Protein AF-A0ABD5Z462-F1 (afdb_monomer)

Sequence (63 aa):
MSESDSSPPDLDECDFCAHLADHECRGCGAAACPLHYNGPLELCVECAERVTPDGRRGDTVHF

Structure (mmCIF, N/CA/C/O backbone):
data_AF-A0ABD5Z462-F1
#
_entry.id   AF-A0ABD5Z462-F1
#
loop_
_atom_site.group_PDB
_atom_site.id
_atom_site.type_symbol
_atom_site.label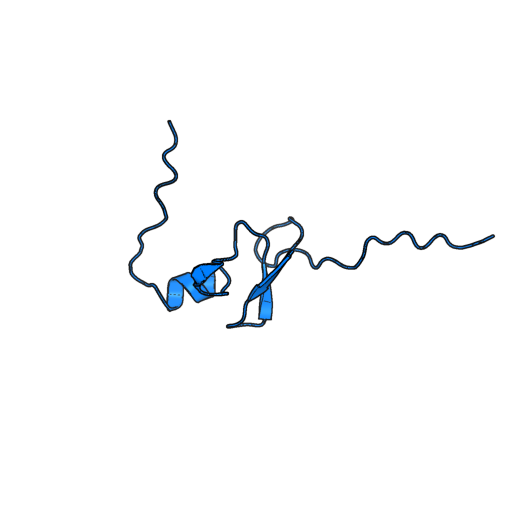_atom_id
_atom_site.label_alt_id
_atom_site.label_comp_id
_atom_site.label_asym_id
_atom_site.label_entity_id
_atom_site.label_seq_id
_atom_site.pdbx_PDB_ins_code
_atom_site.Cartn_x
_atom_site.Cartn_y
_atom_site.Cartn_z
_atom_site.occupancy
_atom_site.B_iso_or_equiv
_atom_site.auth_seq_id
_atom_site.auth_comp_id
_atom_site.auth_asym_id
_atom_site.auth_atom_id
_atom_site.pdbx_PDB_model_num
ATOM 1 N N . MET A 1 1 ? 26.104 -17.655 -27.255 1.00 46.28 1 MET A N 1
ATOM 2 C CA . MET A 1 1 ? 26.483 -16.625 -26.268 1.00 46.28 1 MET A CA 1
ATOM 3 C C . MET A 1 1 ? 25.280 -16.495 -25.366 1.00 46.28 1 MET A C 1
ATOM 5 O O . MET A 1 1 ? 24.190 -16.340 -25.893 1.00 46.28 1 MET A O 1
ATOM 9 N N . SER A 1 2 ? 25.466 -16.771 -24.079 1.00 59.84 2 SER A N 1
ATOM 10 C CA . SER A 1 2 ? 24.396 -16.925 -23.097 1.00 59.84 2 SER A CA 1
ATOM 11 C C . SER A 1 2 ? 23.639 -15.616 -22.923 1.00 59.84 2 SER A C 1
ATOM 13 O O . SER A 1 2 ? 24.256 -14.578 -22.696 1.00 59.84 2 SER A O 1
ATOM 15 N N . GLU A 1 3 ? 22.321 -15.677 -23.050 1.00 54.81 3 GLU A N 1
ATOM 16 C CA . GLU A 1 3 ? 21.432 -14.595 -22.658 1.00 54.81 3 GLU A CA 1
ATOM 17 C C . GLU A 1 3 ? 21.454 -14.569 -21.132 1.00 54.81 3 GLU A C 1
ATOM 19 O O . GLU A 1 3 ? 20.860 -15.411 -20.462 1.00 54.81 3 GLU A O 1
ATOM 24 N N . SER A 1 4 ? 22.269 -13.674 -20.578 1.00 63.31 4 SER A N 1
ATOM 25 C CA . SER A 1 4 ? 22.180 -13.303 -19.174 1.00 63.31 4 SER A CA 1
ATOM 26 C C . SER A 1 4 ? 20.892 -12.503 -19.017 1.00 63.31 4 SER A C 1
ATOM 28 O O . SER A 1 4 ? 20.921 -11.274 -19.025 1.00 63.31 4 SER A O 1
ATOM 30 N N . ASP A 1 5 ? 19.764 -13.207 -18.946 1.00 55.41 5 ASP A N 1
ATOM 31 C CA . ASP A 1 5 ? 18.494 -12.659 -18.486 1.00 55.41 5 ASP A CA 1
ATOM 32 C C . ASP A 1 5 ? 18.632 -12.393 -16.982 1.00 55.41 5 ASP A C 1
ATOM 34 O O . ASP A 1 5 ? 18.189 -13.143 -16.118 1.00 55.41 5 ASP A O 1
ATOM 38 N N . SER A 1 6 ? 19.396 -11.350 -16.670 1.00 54.31 6 SER A N 1
ATOM 39 C CA . SER A 1 6 ? 19.438 -10.728 -15.356 1.00 54.31 6 SER A CA 1
ATOM 40 C C . SER A 1 6 ? 18.262 -9.759 -15.261 1.00 54.31 6 SER A C 1
ATOM 42 O O . SER A 1 6 ? 18.456 -8.586 -14.939 1.00 54.31 6 SER A O 1
ATOM 44 N N . SER A 1 7 ? 17.056 -10.213 -15.601 1.00 60.12 7 SER A N 1
ATOM 45 C CA . SER A 1 7 ? 15.854 -9.507 -15.189 1.00 60.12 7 SER A CA 1
ATOM 46 C C . SER A 1 7 ? 15.805 -9.667 -13.667 1.00 60.12 7 SER A C 1
ATOM 48 O O . SER A 1 7 ? 15.840 -10.805 -13.182 1.00 60.12 7 SER A O 1
ATOM 50 N N . PRO A 1 8 ? 15.861 -8.580 -12.871 1.00 60.69 8 PRO A N 1
ATOM 51 C CA . PRO A 1 8 ? 15.573 -8.701 -11.446 1.00 60.69 8 PRO A CA 1
ATOM 52 C C . PRO A 1 8 ? 14.230 -9.438 -11.305 1.00 60.69 8 PRO A C 1
ATOM 54 O O . PRO A 1 8 ? 13.394 -9.277 -12.195 1.00 60.69 8 PRO A O 1
ATOM 57 N N . PRO A 1 9 ? 14.035 -10.271 -10.259 1.00 60.94 9 PRO A N 1
ATOM 58 C CA . PRO A 1 9 ? 12.746 -10.932 -10.053 1.00 60.94 9 PRO A CA 1
ATOM 59 C C . PRO A 1 9 ? 11.661 -9.874 -10.199 1.00 60.94 9 PRO A C 1
ATOM 61 O O . PRO A 1 9 ? 11.866 -8.776 -9.677 1.00 60.94 9 PRO A O 1
ATOM 64 N N . ASP A 1 10 ? 10.611 -10.183 -10.963 1.00 64.69 10 ASP A N 1
ATOM 65 C CA . ASP A 1 10 ? 9.505 -9.286 -11.296 1.00 64.69 10 ASP A CA 1
ATOM 66 C C . ASP A 1 10 ? 8.837 -8.794 -10.003 1.00 64.69 10 ASP A C 1
ATOM 68 O O . ASP A 1 10 ? 7.836 -9.326 -9.537 1.00 64.69 10 ASP A O 1
ATOM 72 N N . LEU A 1 11 ? 9.464 -7.827 -9.341 1.00 69.69 11 LEU A N 1
ATOM 73 C CA . LEU A 1 11 ? 8.860 -7.060 -8.279 1.00 69.69 11 LEU A CA 1
ATOM 74 C C . LEU A 1 11 ? 7.918 -6.130 -9.014 1.00 69.69 11 LEU A C 1
ATOM 76 O O . LEU A 1 11 ? 8.371 -5.206 -9.697 1.00 69.69 11 LEU A O 1
ATOM 80 N N . ASP A 1 12 ? 6.629 -6.443 -8.925 1.00 82.06 12 ASP A N 1
ATOM 81 C CA . ASP A 1 12 ? 5.581 -5.638 -9.526 1.00 82.06 12 ASP A CA 1
ATOM 82 C C . ASP A 1 12 ? 5.772 -4.167 -9.134 1.00 82.06 12 ASP A C 1
ATOM 84 O O . ASP A 1 12 ? 6.171 -3.834 -8.013 1.00 82.06 12 ASP A O 1
ATOM 88 N N . GLU A 1 13 ? 5.536 -3.252 -10.070 1.00 92.69 13 GLU A N 1
ATOM 89 C CA . GLU A 1 13 ? 5.504 -1.835 -9.731 1.00 92.69 13 GLU A CA 1
ATOM 90 C C . GLU A 1 13 ? 4.278 -1.559 -8.858 1.00 92.69 13 GLU A C 1
ATOM 92 O O . GLU A 1 13 ? 3.219 -2.163 -9.004 1.00 92.69 13 GLU A O 1
ATOM 97 N N . CYS A 1 14 ? 4.418 -0.634 -7.918 1.00 94.75 14 CYS A N 1
ATOM 98 C CA . CYS A 1 14 ? 3.311 -0.202 -7.089 1.00 94.75 14 CYS A CA 1
ATOM 99 C C . CYS A 1 14 ? 2.216 0.428 -7.961 1.00 94.75 14 CYS A C 1
ATOM 101 O O . CYS A 1 14 ? 2.453 1.391 -8.687 1.00 94.75 14 CYS A O 1
ATOM 103 N N . ASP A 1 15 ? 0.976 -0.024 -7.802 1.00 94.19 15 ASP A N 1
ATOM 104 C CA . ASP A 1 15 ? -0.166 0.473 -8.583 1.00 94.19 15 ASP A CA 1
ATOM 105 C C . ASP A 1 15 ? -0.491 1.958 -8.311 1.00 94.19 15 ASP A C 1
ATOM 107 O O . ASP A 1 15 ? -1.269 2.589 -9.027 1.00 94.19 15 ASP A O 1
ATOM 111 N N . PHE A 1 16 ? 0.110 2.541 -7.268 1.00 93.00 16 PHE A N 1
ATOM 112 C CA . PHE A 1 16 ? -0.123 3.915 -6.820 1.00 93.00 16 PHE A CA 1
ATOM 113 C C . PHE A 1 16 ? 1.051 4.862 -7.124 1.00 93.00 16 PHE A C 1
ATOM 115 O O . PHE A 1 16 ? 0.892 6.082 -7.037 1.00 93.00 16 PHE A O 1
ATOM 122 N N . CYS A 1 17 ? 2.244 4.341 -7.439 1.00 93.94 17 CYS A N 1
ATOM 123 C CA . CYS A 1 17 ? 3.420 5.145 -7.793 1.00 93.94 17 CYS A CA 1
ATOM 124 C C . CYS A 1 17 ? 4.508 4.320 -8.499 1.00 93.94 17 CYS A C 1
ATOM 126 O O . CYS A 1 17 ? 4.543 3.111 -8.382 1.00 93.94 17 CYS A O 1
ATOM 128 N N . ALA A 1 18 ? 5.491 4.966 -9.127 1.00 90.38 18 ALA A N 1
ATOM 129 C CA . ALA A 1 18 ? 6.580 4.283 -9.845 1.00 90.38 18 ALA A CA 1
ATOM 130 C C . ALA A 1 18 ? 7.680 3.662 -8.941 1.00 90.38 18 ALA A C 1
ATOM 132 O O . ALA A 1 18 ? 8.856 3.663 -9.297 1.00 90.38 18 ALA A O 1
ATOM 133 N N . HIS A 1 19 ? 7.337 3.210 -7.730 1.00 91.12 19 HIS A N 1
ATOM 134 C CA . HIS A 1 19 ? 8.260 2.471 -6.856 1.00 91.12 19 HIS A CA 1
ATOM 135 C C . HIS A 1 19 ? 7.968 0.975 -6.934 1.00 91.12 19 HIS A C 1
ATOM 137 O O . HIS A 1 19 ? 6.831 0.587 -7.172 1.00 91.12 19 HIS A O 1
ATOM 143 N N . LEU A 1 20 ? 8.968 0.143 -6.642 1.00 92.88 20 LEU A N 1
ATOM 144 C CA . LEU A 1 20 ? 8.778 -1.303 -6.536 1.00 92.88 20 LEU A CA 1
ATOM 145 C C . LEU A 1 20 ? 7.820 -1.641 -5.387 1.00 92.88 20 LEU A C 1
ATOM 147 O O . LEU A 1 20 ? 7.935 -1.092 -4.282 1.00 92.88 20 LEU A O 1
ATOM 151 N N . ALA A 1 21 ? 6.870 -2.528 -5.662 1.00 93.25 21 ALA A N 1
ATOM 152 C CA . ALA A 1 21 ? 6.025 -3.133 -4.655 1.00 93.25 21 ALA A CA 1
ATOM 153 C C . ALA A 1 21 ? 6.783 -4.249 -3.931 1.00 93.25 21 ALA A C 1
ATOM 155 O O . ALA A 1 21 ? 7.612 -4.949 -4.506 1.00 93.25 21 ALA A O 1
ATOM 156 N N . ASP A 1 22 ? 6.475 -4.396 -2.648 1.00 93.25 22 ASP A N 1
ATOM 157 C CA . ASP A 1 22 ? 6.965 -5.501 -1.808 1.00 93.25 22 ASP A CA 1
ATOM 158 C C . ASP A 1 22 ? 5.798 -6.188 -1.074 1.00 93.25 22 ASP A C 1
ATOM 160 O O . ASP A 1 22 ? 5.972 -7.120 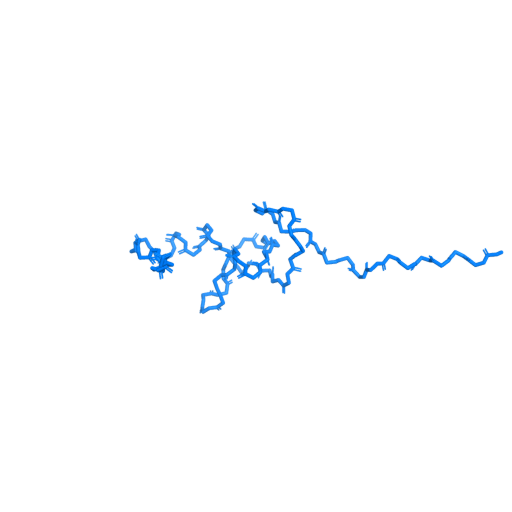-0.288 1.00 93.25 22 ASP A O 1
ATOM 164 N N . HIS A 1 23 ? 4.574 -5.699 -1.300 1.00 93.56 23 HIS A N 1
ATOM 165 C CA . HIS A 1 23 ? 3.369 -6.134 -0.615 1.00 93.56 23 HIS A CA 1
ATOM 166 C C . HIS A 1 23 ? 2.197 -6.201 -1.591 1.00 93.56 23 HIS A C 1
ATOM 168 O O . HIS A 1 23 ? 2.073 -5.370 -2.489 1.00 93.56 23 HIS A O 1
ATOM 174 N N . GLU A 1 24 ? 1.296 -7.149 -1.361 1.00 95.06 24 GLU A N 1
ATOM 175 C CA . GLU A 1 24 ? 0.033 -7.268 -2.084 1.00 95.06 24 GLU A CA 1
ATOM 176 C C . GLU A 1 24 ? -1.121 -6.920 -1.138 1.00 95.06 24 GLU A C 1
ATOM 178 O O . GLU A 1 24 ? -1.193 -7.392 -0.002 1.00 95.06 24 GLU A O 1
ATOM 183 N N . CYS A 1 25 ? -2.039 -6.067 -1.588 1.00 95.62 25 CYS A N 1
ATOM 184 C CA . CYS A 1 25 ? -3.219 -5.711 -0.816 1.00 95.62 25 CYS A CA 1
ATOM 185 C C . CYS A 1 25 ? -4.159 -6.910 -0.675 1.00 95.62 25 CYS A C 1
ATOM 187 O O . CYS A 1 25 ? -4.775 -7.337 -1.649 1.00 95.62 25 CYS A O 1
ATOM 189 N N . ARG A 1 26 ? -4.425 -7.354 0.556 1.00 95.56 26 ARG A N 1
ATOM 190 C CA . ARG A 1 26 ? -5.371 -8.450 0.819 1.00 95.56 26 ARG A CA 1
ATOM 191 C C . ARG A 1 26 ? -6.815 -8.148 0.387 1.00 95.56 26 ARG A C 1
ATOM 193 O O . ARG A 1 26 ? -7.608 -9.065 0.181 1.00 95.56 26 AR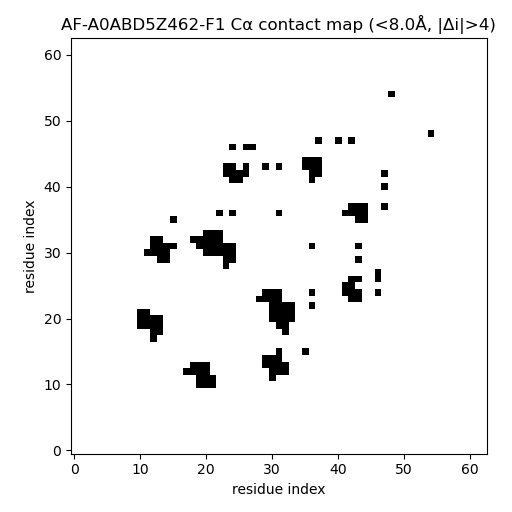G A O 1
ATOM 200 N N . GLY A 1 27 ? -7.185 -6.870 0.297 1.00 93.94 27 GLY A N 1
ATOM 201 C CA . GLY A 1 27 ? -8.547 -6.437 -0.028 1.00 93.94 27 GLY A CA 1
ATOM 202 C C . GLY A 1 27 ? -8.869 -6.433 -1.522 1.00 93.94 27 GLY A C 1
ATOM 203 O O . GLY A 1 27 ? -10.005 -6.721 -1.894 1.00 93.94 27 GLY A O 1
ATOM 204 N N . CYS A 1 28 ? -7.899 -6.096 -2.375 1.00 95.31 28 CYS A N 1
ATOM 205 C CA . CYS A 1 28 ? -8.119 -5.940 -3.818 1.00 95.31 28 CYS A CA 1
ATOM 206 C C . CYS A 1 28 ? -7.049 -6.583 -4.713 1.00 95.31 28 CYS A C 1
ATOM 208 O O . CYS A 1 28 ? -7.228 -6.569 -5.926 1.00 95.31 28 CYS A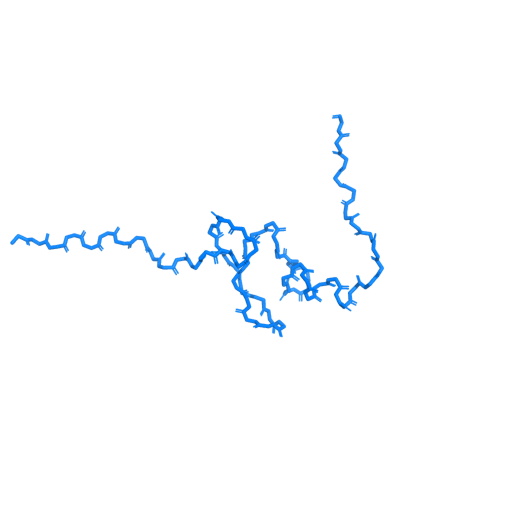 O 1
ATOM 210 N N . GLY A 1 29 ? -5.969 -7.127 -4.147 1.00 94.56 29 GLY A N 1
ATOM 211 C CA . GLY A 1 29 ? -4.853 -7.723 -4.888 1.00 94.56 29 GLY A CA 1
ATOM 212 C C . GLY A 1 29 ? -3.870 -6.718 -5.495 1.00 94.56 29 GLY A C 1
ATOM 213 O O . GLY A 1 29 ? -3.001 -7.122 -6.250 1.00 94.56 29 GLY A O 1
ATOM 214 N N . ALA A 1 30 ? -4.005 -5.418 -5.209 1.00 94.88 30 ALA A N 1
ATOM 215 C CA . ALA A 1 30 ? -3.109 -4.395 -5.756 1.00 94.88 30 ALA A CA 1
ATOM 216 C C . ALA A 1 30 ? -1.680 -4.532 -5.211 1.00 94.88 30 ALA A C 1
ATOM 218 O O . ALA A 1 30 ? -1.499 -4.702 -3.998 1.00 94.88 30 ALA A O 1
ATOM 219 N N . ALA A 1 31 ? -0.691 -4.366 -6.084 1.00 95.50 31 ALA A N 1
ATOM 220 C CA . ALA A 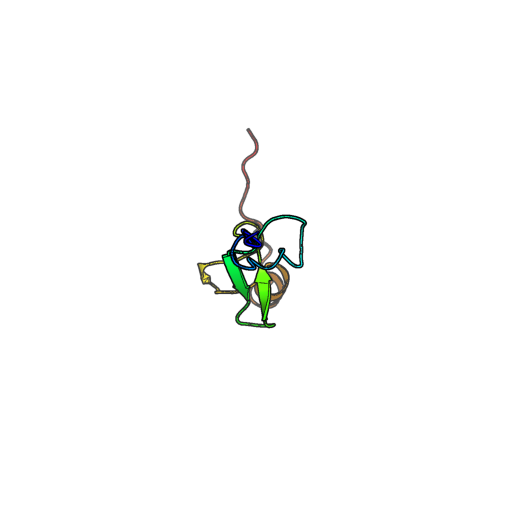1 31 ? 0.714 -4.304 -5.715 1.00 95.50 31 ALA A CA 1
ATOM 221 C C . ALA A 1 31 ? 0.999 -2.946 -5.056 1.00 95.50 31 ALA A C 1
ATOM 223 O O . ALA A 1 31 ? 0.730 -1.880 -5.614 1.00 95.50 31 ALA A O 1
ATOM 224 N N . ALA A 1 32 ? 1.517 -2.958 -3.830 1.00 94.69 32 ALA A N 1
ATOM 225 C CA . ALA A 1 32 ? 1.761 -1.757 -3.044 1.00 94.69 32 ALA A CA 1
ATOM 226 C C . ALA A 1 32 ? 3.204 -1.708 -2.534 1.00 94.69 32 ALA A C 1
ATOM 228 O O . ALA A 1 32 ? 3.729 -2.656 -1.945 1.00 94.69 32 ALA A O 1
ATOM 229 N N . CYS A 1 33 ? 3.848 -0.555 -2.712 1.00 95.50 33 CYS A N 1
ATOM 230 C CA . CYS A 1 33 ? 5.110 -0.275 -2.040 1.00 95.50 33 CYS A CA 1
ATOM 231 C C . CYS A 1 33 ? 4.879 -0.024 -0.536 1.00 95.50 33 CYS A C 1
ATOM 233 O O . CYS A 1 33 ? 3.763 0.328 -0.136 1.00 95.50 33 CYS A O 1
ATOM 235 N N . PRO A 1 34 ? 5.925 -0.105 0.308 1.00 93.12 34 PRO A N 1
ATOM 236 C CA . PRO A 1 34 ? 5.807 0.114 1.754 1.00 93.12 34 PRO A CA 1
ATOM 237 C C . PRO A 1 34 ? 5.194 1.465 2.162 1.00 93.12 34 PRO A C 1
ATOM 239 O O . PRO A 1 34 ? 4.684 1.599 3.269 1.00 93.12 34 PRO A O 1
ATOM 242 N N . LEU A 1 35 ? 5.220 2.472 1.278 1.00 93.81 35 LEU A N 1
ATOM 243 C CA . LEU A 1 35 ? 4.590 3.778 1.512 1.00 93.81 35 LEU A CA 1
ATOM 244 C C . LEU A 1 35 ? 3.068 3.762 1.312 1.00 93.81 35 LEU A C 1
ATOM 246 O O . LEU A 1 35 ? 2.358 4.517 1.971 1.00 93.81 35 LEU A O 1
ATOM 250 N N . HIS A 1 36 ? 2.567 2.923 0.405 1.00 95.12 36 HIS A N 1
ATOM 251 C CA . HIS A 1 36 ? 1.140 2.802 0.087 1.00 95.12 36 HIS A CA 1
ATOM 252 C C . HIS A 1 36 ? 0.508 1.543 0.683 1.00 95.12 36 HIS A C 1
ATOM 254 O O . HIS A 1 36 ? -0.640 1.229 0.373 1.00 95.12 36 HIS A O 1
ATOM 260 N N . TYR A 1 37 ? 1.236 0.836 1.546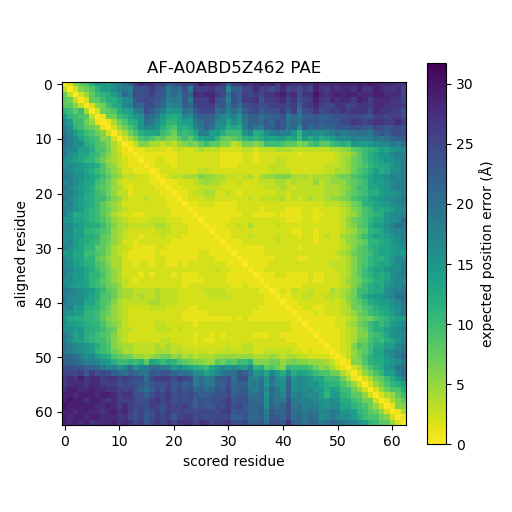 1.00 94.56 37 TYR A N 1
ATOM 261 C CA . TYR A 1 37 ? 0.772 -0.356 2.234 1.00 94.56 37 TYR A CA 1
ATOM 262 C C . TYR A 1 37 ? 0.611 -0.090 3.732 1.00 94.56 37 TYR A C 1
ATOM 264 O O . TYR A 1 37 ? 1.536 0.323 4.428 1.00 94.56 37 TYR A O 1
ATOM 272 N N . ASN A 1 38 ? -0.583 -0.353 4.250 1.00 93.44 38 ASN A N 1
ATOM 273 C CA . ASN A 1 38 ? -0.882 -0.324 5.669 1.00 93.44 38 ASN A CA 1
ATOM 274 C C . ASN A 1 38 ? -0.640 -1.721 6.252 1.00 93.44 38 ASN A C 1
ATOM 276 O O . ASN A 1 38 ? -1.537 -2.562 6.257 1.00 93.44 38 ASN A O 1
ATOM 280 N N . GLY A 1 39 ? 0.578 -1.951 6.750 1.00 90.56 39 GLY A N 1
ATOM 281 C CA . GLY A 1 39 ? 0.996 -3.230 7.336 1.00 90.56 39 GLY A CA 1
ATOM 282 C C . GLY A 1 39 ? 0.050 -3.783 8.411 1.00 90.56 39 GLY A C 1
ATOM 283 O O . GLY A 1 39 ? -0.345 -4.939 8.301 1.00 90.56 39 GLY A O 1
ATOM 284 N N . PRO A 1 40 ? -0.375 -2.988 9.412 1.00 91.44 40 PRO A N 1
ATOM 285 C CA . PRO A 1 40 ? -1.325 -3.441 10.431 1.00 91.44 40 PRO A CA 1
ATOM 286 C C . PRO A 1 40 ? -2.665 -3.963 9.899 1.00 91.44 40 PRO A C 1
ATOM 288 O O . PRO A 1 40 ? -3.270 -4.824 10.535 1.00 91.44 40 PRO A O 1
ATOM 291 N N . LEU A 1 41 ? -3.147 -3.4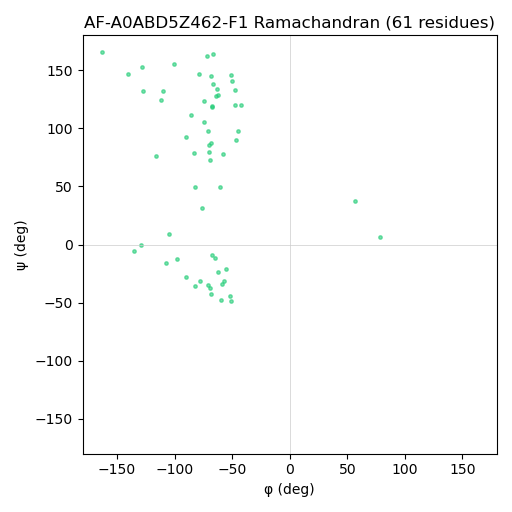27 8.775 1.00 90.56 41 LEU A N 1
ATOM 292 C CA . LEU A 1 41 ? -4.406 -3.849 8.154 1.00 90.56 41 LEU A CA 1
ATOM 293 C C . LEU A 1 41 ? -4.204 -4.852 7.012 1.00 90.56 41 LEU A C 1
ATOM 295 O O . LEU A 1 41 ? -5.177 -5.451 6.568 1.00 90.56 41 LEU A O 1
ATOM 299 N N . GLU A 1 42 ? -2.967 -5.028 6.549 1.00 94.56 42 GLU A N 1
ATOM 300 C CA . GLU A 1 42 ? -2.599 -5.781 5.347 1.00 94.56 42 GLU A CA 1
ATOM 301 C C . GLU A 1 42 ? -3.295 -5.274 4.065 1.00 94.56 42 GLU A C 1
ATOM 303 O O . GLU A 1 42 ? -3.712 -6.044 3.196 1.00 94.56 42 GLU A O 1
ATOM 308 N N . LEU A 1 43 ? -3.470 -3.952 3.949 1.00 95.12 43 LEU A N 1
ATOM 309 C CA . LEU A 1 43 ? -4.232 -3.310 2.871 1.00 95.12 43 LEU A CA 1
ATOM 310 C C . LEU A 1 43 ? -3.436 -2.198 2.186 1.00 95.12 43 LEU A C 1
ATOM 312 O O . LEU A 1 43 ? -2.629 -1.525 2.820 1.00 95.12 43 LEU A O 1
ATOM 316 N N . CYS A 1 44 ? -3.728 -1.932 0.912 1.00 95.25 44 CYS A N 1
ATOM 317 C CA . CYS A 1 44 ? -3.282 -0.704 0.255 1.00 95.25 44 CYS A CA 1
ATOM 318 C C . CYS A 1 44 ? -3.958 0.533 0.864 1.00 95.25 44 CYS A C 1
ATOM 320 O O . CYS A 1 44 ? -4.996 0.427 1.521 1.00 95.25 44 CYS A O 1
ATOM 322 N N . VAL A 1 45 ? -3.398 1.712 0.588 1.00 91.56 45 VAL A N 1
ATOM 323 C CA . VAL A 1 45 ? -3.879 3.003 1.096 1.00 91.56 45 VAL A CA 1
ATOM 324 C C . VAL A 1 45 ? -5.375 3.217 0.848 1.00 91.56 45 VAL A C 1
ATOM 326 O O . VAL A 1 45 ? -6.091 3.554 1.784 1.00 91.56 45 VAL A O 1
ATOM 329 N N . GLU A 1 46 ? -5.891 2.910 -0.345 1.00 92.12 46 GLU A N 1
ATOM 330 C CA . GLU A 1 46 ? -7.320 3.087 -0.633 1.00 92.12 46 GLU A CA 1
ATOM 331 C C . GLU A 1 46 ? -8.216 2.123 0.155 1.00 92.12 46 GLU A C 1
ATOM 333 O O . GLU A 1 46 ? -9.279 2.504 0.647 1.00 92.12 46 GLU A O 1
ATOM 338 N N . CYS A 1 47 ? -7.824 0.850 0.266 1.00 93.62 47 CYS A N 1
ATOM 339 C CA . CYS A 1 47 ? -8.606 -0.127 1.023 1.00 93.62 47 CYS A CA 1
ATOM 340 C C . CYS A 1 47 ? -8.547 0.170 2.523 1.00 93.62 47 CYS A C 1
ATOM 342 O O . CYS A 1 47 ? -9.567 0.051 3.199 1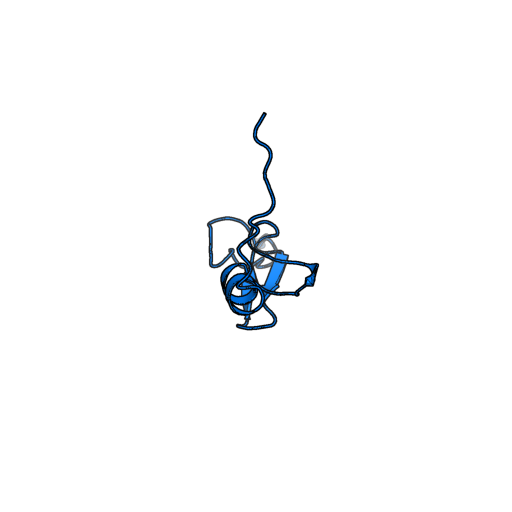.00 93.62 47 CYS A O 1
ATOM 344 N N . ALA A 1 48 ? -7.388 0.607 3.020 1.00 91.25 48 ALA A N 1
ATOM 345 C CA . ALA A 1 48 ? -7.212 1.079 4.384 1.00 91.25 48 ALA A CA 1
ATOM 346 C C . ALA A 1 48 ? -8.127 2.282 4.674 1.00 91.25 48 ALA A C 1
ATOM 348 O O . ALA A 1 48 ? -8.867 2.252 5.652 1.00 91.25 48 ALA A O 1
ATOM 349 N N . GLU A 1 49 ? -8.176 3.287 3.793 1.00 87.88 49 GLU A N 1
ATOM 350 C CA . GLU A 1 49 ? -9.068 4.450 3.936 1.00 87.88 49 GLU A CA 1
ATOM 351 C C . GLU A 1 49 ? -10.556 4.065 3.994 1.00 87.88 49 GLU A C 1
ATOM 353 O O . GLU A 1 49 ? -11.330 4.684 4.724 1.00 87.88 49 GLU A O 1
ATOM 358 N N . ARG A 1 50 ? -10.971 3.012 3.277 1.00 88.19 50 ARG A N 1
ATOM 359 C CA . ARG A 1 50 ? -12.359 2.518 3.327 1.00 88.19 50 ARG A CA 1
ATOM 360 C C . ARG A 1 50 ? -12.707 1.843 4.654 1.00 88.19 50 ARG A C 1
ATOM 362 O O . ARG A 1 50 ? -13.854 1.940 5.086 1.00 88.19 50 ARG A O 1
ATOM 369 N N . VAL A 1 51 ? -11.759 1.137 5.279 1.00 85.44 51 VAL A N 1
ATOM 370 C CA . VAL A 1 51 ? -12.000 0.401 6.539 1.00 85.44 51 VAL A CA 1
ATOM 371 C C . VAL A 1 51 ? -11.737 1.243 7.785 1.00 85.44 51 VAL A C 1
ATOM 373 O O . VAL A 1 51 ? -12.385 1.029 8.808 1.00 85.44 51 VAL A O 1
ATOM 376 N N . THR A 1 52 ? -10.838 2.223 7.701 1.00 71.88 52 THR A N 1
ATOM 377 C CA . THR A 1 52 ? -10.600 3.234 8.735 1.00 71.88 52 THR A CA 1
ATOM 378 C C . THR A 1 52 ? -10.946 4.615 8.177 1.00 71.88 52 THR A C 1
ATOM 380 O O . THR A 1 52 ? -10.042 5.386 7.850 1.00 71.88 52 THR A O 1
ATOM 383 N N . PRO A 1 53 ? -12.245 4.954 8.064 1.00 64.69 53 PRO A N 1
ATOM 384 C CA . PRO A 1 53 ? -12.678 6.278 7.618 1.00 64.69 53 PRO A CA 1
ATOM 385 C C . PRO A 1 53 ? -12.344 7.386 8.631 1.00 64.69 53 PRO A C 1
ATOM 387 O O . PRO A 1 53 ? -12.496 8.570 8.329 1.00 64.69 53 PRO A O 1
ATOM 390 N N . ASP A 1 54 ? -11.884 7.024 9.834 1.00 59.53 54 ASP A N 1
ATOM 391 C CA . ASP A 1 54 ? -11.334 7.951 10.817 1.00 59.53 54 ASP A CA 1
ATOM 392 C C . ASP A 1 54 ? -10.005 8.509 10.297 1.00 59.53 54 ASP A C 1
ATOM 394 O O . ASP A 1 54 ? -8.940 7.960 10.566 1.00 59.53 54 ASP A O 1
ATOM 398 N N . GLY A 1 55 ? -10.095 9.597 9.525 1.00 52.31 55 GLY A N 1
ATOM 399 C CA . GLY A 1 55 ? -9.028 10.295 8.802 1.00 52.31 55 GLY A CA 1
ATOM 400 C C . GLY A 1 55 ? -7.885 10.861 9.649 1.00 52.31 55 GLY A C 1
ATOM 401 O O . GLY A 1 55 ? -7.487 12.012 9.472 1.00 52.31 55 GLY A O 1
ATOM 402 N N . ARG A 1 56 ? -7.296 10.066 10.539 1.00 56.41 56 ARG A N 1
ATOM 403 C CA . ARG A 1 56 ? -5.969 10.315 11.083 1.00 56.41 56 ARG A CA 1
ATOM 404 C C . ARG A 1 56 ? -4.961 9.777 10.086 1.00 56.41 56 ARG A C 1
ATOM 406 O O . ARG A 1 56 ? -4.380 8.711 10.273 1.00 56.41 56 ARG A O 1
ATOM 413 N N . ARG A 1 57 ? -4.735 10.564 9.027 1.00 57.50 57 ARG A N 1
ATOM 414 C CA . ARG A 1 57 ? -3.405 10.620 8.415 1.00 57.50 57 ARG A CA 1
ATOM 415 C C . ARG A 1 57 ? -2.425 10.653 9.578 1.00 57.50 57 ARG A C 1
ATOM 417 O O . ARG A 1 57 ? -2.550 11.530 10.431 1.00 57.50 57 ARG A O 1
ATOM 424 N N . GLY A 1 58 ? -1.538 9.664 9.653 1.00 49.06 58 GLY A N 1
ATOM 425 C CA . GLY A 1 58 ? -0.412 9.744 10.563 1.00 49.06 58 GLY A CA 1
ATOM 426 C C . GLY A 1 58 ? 0.204 11.119 10.369 1.00 49.06 58 GLY A C 1
ATOM 427 O O . GLY A 1 58 ? 0.539 11.478 9.241 1.00 49.06 58 GLY A O 1
ATOM 428 N N . ASP A 1 59 ? 0.230 11.903 11.443 1.00 49.59 59 ASP A N 1
ATOM 429 C CA . ASP A 1 59 ? 1.043 13.097 11.575 1.00 49.59 59 ASP A CA 1
ATOM 430 C C . ASP A 1 59 ? 2.463 12.750 11.109 1.00 49.59 59 ASP A C 1
ATOM 432 O O . ASP A 1 59 ? 3.319 12.333 11.889 1.00 49.59 59 ASP A O 1
ATOM 436 N N . THR A 1 60 ? 2.745 12.921 9.820 1.00 47.28 60 THR A N 1
ATOM 437 C CA . THR A 1 60 ? 4.087 13.258 9.381 1.00 47.28 60 THR A CA 1
ATOM 438 C C . THR A 1 60 ? 4.297 14.683 9.854 1.00 47.28 60 THR A C 1
ATOM 440 O O . THR A 1 60 ? 4.017 15.651 9.148 1.00 47.28 60 THR A O 1
ATOM 443 N N . VAL A 1 61 ? 4.732 14.781 11.111 1.00 52.56 61 VAL A N 1
ATOM 444 C CA . VAL A 1 61 ? 5.512 15.892 11.636 1.00 52.56 61 VAL A CA 1
ATOM 445 C C . VAL A 1 61 ? 6.606 16.218 10.619 1.00 52.56 61 VAL A C 1
ATOM 447 O O . VAL A 1 61 ? 7.636 15.554 10.540 1.00 52.56 61 VAL A O 1
ATOM 450 N N . HIS A 1 62 ? 6.353 17.224 9.790 1.00 42.56 62 HIS A N 1
ATOM 451 C CA . HIS A 1 62 ? 7.409 17.946 9.104 1.00 42.56 62 HIS A CA 1
ATOM 452 C C . HIS A 1 62 ? 7.867 19.044 10.068 1.00 42.56 62 HIS A C 1
ATOM 454 O O . HIS A 1 62 ? 7.087 19.938 10.400 1.00 42.56 62 HIS A O 1
ATOM 460 N N . PHE A 1 63 ? 9.091 18.895 10.576 1.00 43.38 63 PHE A N 1
ATOM 461 C CA . PHE A 1 63 ? 9.827 19.936 11.296 1.00 43.38 63 PHE A CA 1
ATOM 462 C C . PHE A 1 63 ? 10.292 21.025 10.328 1.00 43.38 63 PHE A C 1
ATOM 464 O O . PHE A 1 63 ? 10.606 20.669 9.166 1.00 43.38 63 PHE A 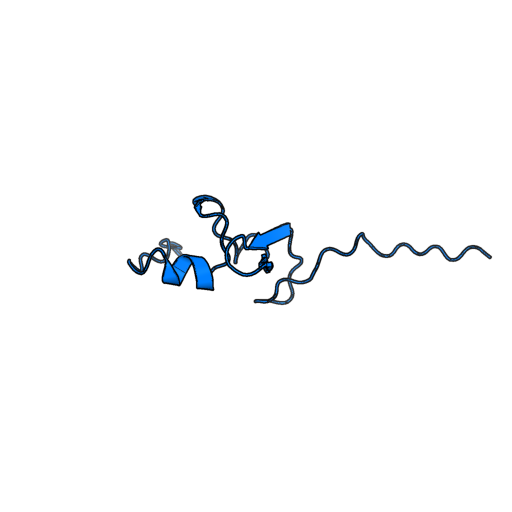O 1
#

Solvent-accessible surface area (backbone atoms only — not comparable to full-atom values): 4043 Å² total; per-residue (Å²): 133,84,83,79,78,76,66,71,78,87,54,50,59,14,78,88,46,100,45,62,22,84,44,64,13,74,82,78,66,47,36,18,19,81,90,41,36,41,72,96,76,44,18,28,51,71,59,41,44,71,76,47,69,74,81,69,70,76,81,76,79,78,129

Foldseek 3Di:
DDDPPVPPPCQDAFPVDRHGFPAAAPVPRGGHHPVQADVVNSHGVVVCCVVCVVPPPPPPPDD

Organism: NCBI:txid3032283

Secondary structure (DSSP, 8-state):
------PPP--PBPTTSSSBP-EE-TTT--EE-TTTEEGGGTEEHHHHHHH--S---------

pLDDT: mean 79.53, std 18.3, range [42.56, 95.62]

Nearest PDB structures (foldseek):
  8g2a-assembly2_2n  TM=6.395E-01  e=1.463E+00  Thermus thermophilus HB8
  9c57-assembly1_K  TM=5.108E-01  e=5.766E+00  Homo sapiens
  8x19-assembly1_J  TM=5.192E-01  e=6.197E+00  Homo sapiens

Mean predicted aligned error: 10.28 Å

Radius of gyration: 15.52 Å; Cα contacts (8 Å, |Δi|>4): 78; chains: 1; bounding box: 39×37×38 Å